Protein AF-A0A358U022-F1 (afdb_monomer)

Mean predicted aligned error: 4.21 Å

Structure (mmCIF, N/CA/C/O backbone):
data_AF-A0A358U022-F1
#
_entry.id   AF-A0A358U022-F1
#
loop_
_atom_site.group_PDB
_atom_site.id
_atom_site.type_symbol
_atom_site.label_atom_id
_atom_site.label_alt_id
_atom_site.label_comp_id
_atom_site.label_asym_id
_atom_site.label_entity_id
_atom_site.label_seq_id
_atom_site.pdbx_PDB_ins_code
_atom_site.Cartn_x
_atom_site.Cartn_y
_atom_site.Cartn_z
_atom_site.occupancy
_atom_site.B_iso_or_equiv
_atom_site.auth_seq_id
_atom_site.auth_comp_id
_atom_site.auth_asym_id
_atom_site.auth_atom_id
_atom_site.pdbx_PDB_model_num
ATOM 1 N N . MET A 1 1 ? -2.064 18.134 16.493 1.00 63.72 1 MET A N 1
ATOM 2 C CA . MET A 1 1 ? -1.968 16.847 15.792 1.00 63.72 1 MET A CA 1
ATOM 3 C C . MET A 1 1 ? -1.670 15.778 16.824 1.00 63.72 1 MET A C 1
ATOM 5 O O . MET A 1 1 ? -1.064 16.117 17.836 1.00 63.72 1 MET A O 1
ATOM 9 N N . SER A 1 2 ? -2.152 14.554 16.633 1.00 87.00 2 SER A N 1
ATOM 10 C CA . SER A 1 2 ? -1.700 13.405 17.424 1.00 87.00 2 SER A CA 1
ATOM 11 C C . SER A 1 2 ? -0.254 13.046 17.056 1.00 87.00 2 SER A C 1
ATOM 13 O O . SER A 1 2 ? 0.250 13.448 16.006 1.00 87.00 2 SER A O 1
ATOM 15 N N . GLU A 1 3 ? 0.417 12.267 17.907 1.00 92.25 3 GLU A N 1
ATOM 16 C CA . GLU A 1 3 ? 1.768 11.751 17.628 1.00 92.25 3 GLU A CA 1
ATOM 17 C C . GLU A 1 3 ? 1.802 10.913 16.333 1.00 92.25 3 GLU A C 1
ATOM 19 O O . GLU A 1 3 ? 2.764 10.956 15.560 1.00 92.25 3 GLU A O 1
ATOM 24 N N . VAL A 1 4 ? 0.713 10.188 16.051 1.00 93.81 4 VAL A N 1
ATOM 25 C CA . VAL A 1 4 ? 0.557 9.415 14.813 1.00 93.81 4 VAL A CA 1
ATOM 26 C C . VAL A 1 4 ? 0.449 10.333 13.599 1.00 93.81 4 VAL A C 1
ATOM 28 O O . VAL A 1 4 ? 1.136 10.095 12.612 1.00 93.81 4 VAL A O 1
ATOM 31 N N . GLU A 1 5 ? -0.340 11.406 13.662 1.00 93.12 5 GLU A N 1
ATOM 32 C CA . GLU A 1 5 ? -0.450 12.378 12.563 1.00 93.12 5 GLU A CA 1
ATOM 33 C C . GLU A 1 5 ? 0.904 13.049 12.253 1.00 93.12 5 GLU A C 1
ATOM 35 O O . GLU A 1 5 ? 1.252 13.228 11.085 1.00 93.12 5 GLU A O 1
ATOM 40 N N . GLU A 1 6 ? 1.705 13.383 13.273 1.00 95.50 6 GLU A N 1
ATOM 41 C CA . GLU A 1 6 ? 3.068 13.907 13.078 1.00 95.50 6 GLU A CA 1
ATOM 42 C C . GLU A 1 6 ? 3.997 12.874 12.427 1.00 95.50 6 GLU A C 1
ATOM 44 O O . GLU A 1 6 ? 4.775 13.207 11.525 1.00 95.50 6 GLU A O 1
ATOM 49 N N . THR A 1 7 ? 3.878 11.609 12.837 1.00 95.50 7 THR A N 1
ATOM 50 C CA . THR A 1 7 ? 4.622 10.498 12.235 1.00 95.50 7 THR A CA 1
ATOM 51 C C . THR A 1 7 ? 4.249 10.329 10.764 1.00 95.50 7 THR A C 1
ATOM 53 O O . THR A 1 7 ? 5.136 10.329 9.912 1.00 95.50 7 THR A O 1
ATOM 56 N N . LEU A 1 8 ? 2.952 10.266 10.449 1.00 95.56 8 LEU A N 1
ATOM 57 C CA . LEU A 1 8 ? 2.449 10.138 9.081 1.00 95.56 8 LEU A CA 1
ATOM 58 C C . LEU A 1 8 ? 2.912 11.302 8.202 1.00 95.56 8 LEU A C 1
ATOM 60 O O . LEU A 1 8 ? 3.332 11.080 7.070 1.00 95.56 8 LEU A O 1
ATOM 64 N N . LEU A 1 9 ? 2.909 12.534 8.720 1.00 95.75 9 LEU A N 1
ATOM 65 C CA . LEU A 1 9 ? 3.415 13.695 7.986 1.00 95.75 9 LEU A CA 1
ATOM 66 C C . LEU A 1 9 ? 4.905 13.546 7.638 1.00 95.75 9 LEU A C 1
ATOM 68 O O . LEU A 1 9 ? 5.311 13.800 6.501 1.00 95.75 9 LEU A O 1
ATOM 72 N N . SER A 1 10 ? 5.723 13.129 8.605 1.00 96.50 10 SER A N 1
ATOM 73 C CA . SER A 1 10 ? 7.155 12.896 8.391 1.00 96.50 10 SER A CA 1
ATOM 74 C C . SER A 1 10 ? 7.401 11.784 7.365 1.00 96.50 10 SER A C 1
ATOM 76 O O . SER A 1 10 ? 8.203 11.954 6.440 1.00 96.50 10 SER A O 1
ATOM 78 N N . GLU A 1 11 ? 6.658 10.681 7.484 1.00 94.81 11 GLU A N 1
ATOM 79 C CA . GLU A 1 11 ? 6.699 9.553 6.555 1.00 94.81 11 GLU A CA 1
ATOM 80 C C . GLU A 1 11 ? 6.301 9.984 5.142 1.00 94.81 11 GLU A C 1
ATOM 82 O O . GLU A 1 11 ? 7.047 9.732 4.202 1.00 94.81 11 GLU A O 1
ATOM 87 N N . MET A 1 12 ? 5.207 10.730 4.975 1.00 94.75 12 MET A N 1
ATOM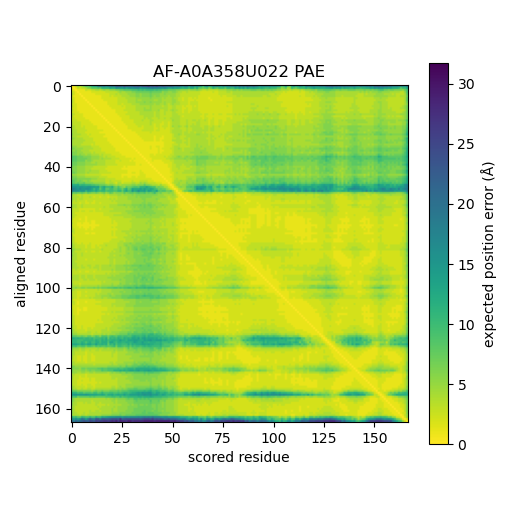 88 C CA . MET A 1 12 ? 4.782 11.248 3.669 1.00 94.75 12 MET A CA 1
ATOM 89 C C . MET A 1 12 ? 5.851 12.127 3.013 1.00 94.75 12 MET A C 1
ATOM 91 O O . MET A 1 12 ? 6.121 11.992 1.819 1.00 94.75 12 MET A O 1
ATOM 95 N N . LEU A 1 13 ? 6.530 12.989 3.777 1.00 96.12 13 LEU A N 1
ATOM 96 C CA . LEU A 1 13 ? 7.649 13.780 3.253 1.00 96.12 13 LEU A CA 1
ATOM 97 C C . LEU A 1 13 ? 8.852 12.910 2.866 1.00 96.12 13 LEU A C 1
ATOM 99 O O . LEU A 1 13 ? 9.588 13.240 1.930 1.00 96.12 13 LEU A O 1
ATOM 103 N N . GLN A 1 14 ? 9.101 11.820 3.590 1.00 95.38 14 GLN A N 1
ATOM 104 C CA . GLN A 1 14 ? 10.124 10.842 3.229 1.00 95.38 14 GLN A CA 1
ATOM 105 C C . GLN A 1 14 ? 9.753 10.095 1.942 1.00 95.38 14 GLN A C 1
ATOM 107 O O . GLN A 1 14 ? 10.585 10.026 1.036 1.00 95.38 14 GLN A O 1
ATOM 112 N N . TRP A 1 15 ? 8.517 9.612 1.823 1.00 91.00 15 TRP A N 1
ATOM 113 C CA . TRP A 1 15 ? 8.020 8.917 0.636 1.00 91.00 15 TRP A CA 1
ATOM 114 C C . TRP A 1 15 ? 8.032 9.808 -0.593 1.00 91.00 15 TRP A C 1
ATOM 116 O O . TRP A 1 15 ? 8.548 9.403 -1.628 1.00 91.00 15 TRP A O 1
ATOM 126 N N . TYR A 1 16 ? 7.610 11.063 -0.457 1.00 92.69 16 TYR A N 1
ATOM 127 C CA . TYR A 1 16 ? 7.699 12.037 -1.539 1.00 92.69 16 TYR A CA 1
ATOM 128 C C . TYR A 1 16 ? 9.140 12.230 -2.038 1.00 92.69 16 TYR A C 1
ATOM 130 O O . TYR A 1 16 ? 9.390 12.298 -3.243 1.00 92.69 16 TYR A O 1
ATOM 138 N N . ARG A 1 17 ? 10.123 12.299 -1.128 1.00 94.62 17 ARG A N 1
ATOM 139 C CA . ARG A 1 17 ? 11.542 12.405 -1.507 1.00 94.62 17 ARG A CA 1
ATOM 140 C C . ARG A 1 17 ? 12.035 11.163 -2.245 1.00 94.62 17 ARG A C 1
ATOM 142 O O . ARG A 1 17 ? 12.756 11.317 -3.229 1.00 94.62 17 ARG A O 1
ATOM 149 N N . LEU A 1 18 ? 11.644 9.976 -1.785 1.00 90.31 18 LEU A N 1
ATOM 150 C CA . LEU A 1 18 ? 11.993 8.708 -2.424 1.00 90.31 18 LEU A CA 1
ATOM 151 C C . LEU A 1 18 ? 11.383 8.615 -3.828 1.00 90.31 18 LEU A C 1
ATOM 153 O O . LEU A 1 18 ? 12.113 8.457 -4.800 1.00 90.31 18 LEU A O 1
ATOM 157 N N . GLN A 1 19 ? 10.076 8.846 -3.948 1.00 88.56 19 GLN A N 1
ATOM 158 C CA . GLN A 1 19 ? 9.368 8.824 -5.225 1.00 88.56 19 GLN A CA 1
ATOM 159 C C . GLN A 1 19 ? 9.957 9.838 -6.212 1.00 88.56 19 GLN A C 1
ATOM 161 O O . GLN A 1 19 ? 10.143 9.535 -7.387 1.00 88.56 19 GLN A O 1
ATOM 166 N N . ARG A 1 20 ? 10.316 11.041 -5.745 1.00 92.69 20 ARG A N 1
ATOM 167 C CA . ARG A 1 20 ? 10.971 12.050 -6.587 1.00 92.69 20 ARG A CA 1
ATOM 168 C C . ARG A 1 20 ? 12.342 11.591 -7.082 1.00 92.69 20 ARG A C 1
ATOM 170 O O . ARG A 1 20 ? 12.688 11.871 -8.228 1.00 92.69 20 ARG A O 1
ATOM 177 N N . HIS A 1 21 ? 13.127 10.942 -6.227 1.00 92.56 21 HIS A N 1
ATOM 178 C CA . HIS A 1 21 ? 14.412 10.370 -6.617 1.00 92.56 21 HIS A CA 1
ATOM 179 C C . HIS A 1 21 ? 14.226 9.280 -7.680 1.00 92.56 21 HIS A C 1
ATOM 181 O O . HIS A 1 21 ? 14.858 9.344 -8.733 1.00 92.56 21 HIS A O 1
ATOM 187 N N . ASP A 1 22 ? 13.306 8.346 -7.450 1.00 89.81 22 ASP A N 1
ATOM 188 C CA . ASP A 1 22 ? 13.064 7.224 -8.357 1.00 89.81 22 ASP A CA 1
ATOM 189 C C . ASP A 1 22 ? 12.499 7.703 -9.699 1.00 89.81 22 ASP A C 1
ATOM 191 O O . ASP A 1 22 ? 12.988 7.307 -10.756 1.00 89.81 22 ASP A O 1
ATOM 195 N N . TYR A 1 23 ? 11.581 8.672 -9.680 1.00 90.56 23 TYR A N 1
ATOM 196 C CA . TYR A 1 23 ? 11.076 9.337 -10.881 1.00 90.56 23 TYR A CA 1
ATOM 197 C C . TYR A 1 23 ? 12.202 9.949 -11.724 1.00 90.56 23 TYR A C 1
ATOM 199 O O . TYR A 1 23 ? 12.252 9.752 -12.939 1.00 90.56 23 TYR A O 1
ATOM 207 N N . LEU A 1 24 ? 13.139 10.669 -11.098 1.00 94.19 24 LEU A N 1
ATOM 208 C CA . LEU A 1 24 ? 14.289 11.236 -11.809 1.00 94.19 24 LEU A CA 1
ATOM 209 C C . LEU A 1 24 ? 15.211 10.146 -12.374 1.00 94.19 24 LEU A C 1
ATOM 211 O O . LEU A 1 24 ? 15.718 10.309 -13.484 1.00 94.19 24 LEU A O 1
ATOM 215 N N . ASN A 1 25 ? 15.391 9.033 -11.662 1.00 94.19 25 ASN A N 1
ATOM 216 C CA . ASN A 1 25 ? 16.177 7.901 -12.150 1.00 94.19 25 ASN A CA 1
ATOM 217 C C . ASN A 1 25 ? 15.526 7.236 -13.368 1.00 94.19 25 ASN A C 1
ATOM 219 O O . ASN A 1 25 ? 16.219 6.963 -14.348 1.00 94.19 25 ASN A O 1
ATOM 223 N N . HIS A 1 26 ? 14.204 7.044 -13.362 1.00 94.19 26 HIS A N 1
ATOM 224 C CA . HIS A 1 26 ? 13.482 6.530 -14.527 1.00 94.19 26 HIS A CA 1
ATOM 225 C C . HIS A 1 26 ? 13.701 7.424 -15.755 1.00 94.19 26 HIS A C 1
ATOM 227 O O . HIS A 1 26 ? 14.022 6.924 -16.834 1.00 94.19 26 HIS A O 1
ATOM 233 N N . TRP A 1 27 ? 13.635 8.751 -15.586 1.00 95.94 27 TRP A N 1
ATOM 234 C CA . TRP A 1 27 ? 13.953 9.692 -16.665 1.00 95.94 27 TRP A CA 1
ATOM 235 C C . TRP A 1 27 ? 15.385 9.559 -17.168 1.00 95.94 27 TRP A C 1
ATOM 237 O O . TRP A 1 27 ? 15.605 9.583 -18.377 1.00 95.94 27 TRP A O 1
ATOM 247 N N . GLN A 1 28 ? 16.360 9.395 -16.276 1.00 97.25 28 GLN A N 1
ATOM 248 C CA . GLN A 1 28 ? 17.754 9.198 -16.674 1.00 97.25 28 GLN A CA 1
ATOM 249 C C . GLN A 1 28 ? 17.939 7.929 -17.511 1.00 97.25 28 GLN A C 1
ATOM 251 O O . GLN A 1 28 ? 18.618 7.984 -18.536 1.00 97.25 28 GLN A O 1
ATOM 256 N N . VAL A 1 29 ? 17.305 6.816 -17.133 1.00 97.19 29 VAL A N 1
ATOM 257 C CA . VAL A 1 29 ? 17.367 5.556 -17.894 1.00 97.19 29 VAL A CA 1
ATOM 258 C C . VAL A 1 29 ? 16.725 5.707 -19.273 1.00 97.19 29 VAL A C 1
ATOM 260 O O . VAL A 1 29 ? 17.306 5.287 -20.276 1.00 97.19 29 VAL A O 1
ATOM 263 N N . ILE A 1 30 ? 15.556 6.348 -19.348 1.00 97.50 30 ILE A N 1
ATOM 264 C CA . ILE A 1 30 ? 14.865 6.611 -20.618 1.00 97.50 30 ILE A CA 1
ATOM 265 C C . ILE A 1 30 ? 15.740 7.486 -21.521 1.00 97.50 30 ILE A C 1
ATOM 267 O O . ILE A 1 30 ? 15.999 7.127 -22.668 1.00 97.50 30 ILE A O 1
ATOM 271 N N . MET A 1 31 ? 16.251 8.607 -21.001 1.00 97.56 31 MET A N 1
ATOM 272 C CA . MET A 1 31 ? 17.131 9.499 -21.760 1.00 97.56 31 MET A CA 1
ATOM 273 C C . MET A 1 31 ? 18.407 8.792 -22.223 1.00 97.56 31 MET A C 1
ATOM 275 O O . MET A 1 31 ? 18.823 8.997 -23.359 1.00 97.56 31 MET A O 1
ATOM 279 N N . GLY A 1 32 ? 19.013 7.956 -21.375 1.00 98.19 32 GLY A N 1
ATOM 280 C CA . GLY A 1 32 ? 20.216 7.198 -21.713 1.00 98.19 32 GLY A CA 1
ATOM 281 C C . GLY A 1 32 ? 19.993 6.251 -22.892 1.00 98.19 32 GLY A C 1
ATOM 282 O O . GLY A 1 32 ? 20.771 6.270 -23.843 1.00 98.19 32 GLY A O 1
ATOM 283 N N . ASN A 1 33 ? 18.897 5.487 -22.886 1.00 98.25 33 ASN A N 1
ATOM 284 C CA . ASN A 1 33 ? 18.541 4.617 -24.013 1.00 98.25 33 ASN A CA 1
ATOM 285 C C . ASN A 1 33 ? 18.297 5.418 -25.300 1.00 98.25 33 ASN A C 1
ATOM 287 O O . ASN A 1 33 ? 18.826 5.075 -26.356 1.00 98.25 33 ASN A O 1
ATOM 291 N N . LEU A 1 34 ? 17.580 6.542 -25.217 1.00 98.00 34 LEU A N 1
ATOM 292 C CA . LEU A 1 34 ? 17.350 7.402 -26.382 1.00 98.00 34 LEU A CA 1
ATOM 293 C C . LEU A 1 34 ? 18.657 7.985 -26.949 1.00 98.00 34 LEU A C 1
ATOM 295 O O . LEU A 1 34 ? 18.836 8.010 -28.164 1.00 98.00 34 LEU A O 1
ATOM 299 N N . GLN A 1 35 ? 19.593 8.411 -26.095 1.00 98.25 35 GLN A N 1
ATOM 300 C CA . GLN A 1 35 ? 20.907 8.922 -26.516 1.00 98.25 35 GLN A CA 1
ATOM 301 C C . GLN A 1 35 ? 21.778 7.859 -27.198 1.00 98.25 35 GLN A C 1
ATOM 303 O O . GLN A 1 35 ? 22.611 8.198 -28.038 1.00 98.25 35 GLN A O 1
ATOM 308 N N . LEU A 1 36 ? 21.581 6.586 -26.853 1.00 98.06 36 LEU A N 1
ATOM 309 C CA . LEU A 1 36 ? 22.276 5.443 -27.444 1.00 98.06 36 LEU A CA 1
ATOM 310 C C . LEU A 1 36 ? 21.582 4.894 -28.706 1.00 98.06 36 LEU A C 1
ATOM 312 O O . LEU A 1 36 ? 22.043 3.893 -29.242 1.00 98.06 36 LEU A O 1
ATOM 316 N N . ASN A 1 37 ? 20.524 5.549 -29.212 1.00 97.44 37 ASN A N 1
ATOM 317 C CA . ASN A 1 37 ? 19.677 5.053 -30.309 1.00 97.44 37 ASN A CA 1
ATOM 318 C C . ASN A 1 37 ? 19.013 3.692 -30.004 1.00 97.44 37 ASN A C 1
ATOM 320 O O . ASN A 1 37 ? 18.879 2.854 -30.892 1.00 97.44 37 ASN A O 1
ATOM 324 N N . HIS A 1 38 ? 18.554 3.502 -28.764 1.00 98.19 38 HIS A N 1
ATOM 325 C CA . HIS A 1 38 ? 17.813 2.323 -28.288 1.00 98.19 38 HIS A CA 1
ATOM 326 C C . HIS A 1 38 ? 16.347 2.679 -27.930 1.00 98.19 38 HIS A C 1
ATOM 328 O O . HIS A 1 38 ? 15.961 2.680 -26.753 1.00 98.19 38 HIS A O 1
ATOM 334 N N . PRO A 1 39 ? 15.515 3.117 -28.896 1.00 97.25 39 PRO A N 1
ATOM 335 C CA . PRO A 1 39 ? 14.159 3.581 -28.605 1.00 97.25 39 PRO A CA 1
ATOM 336 C C . PRO A 1 39 ? 13.208 2.452 -28.186 1.00 97.25 39 PRO A C 1
ATOM 338 O O . PRO A 1 39 ? 12.279 2.704 -27.416 1.00 97.25 39 PRO A O 1
ATOM 341 N N . GLU 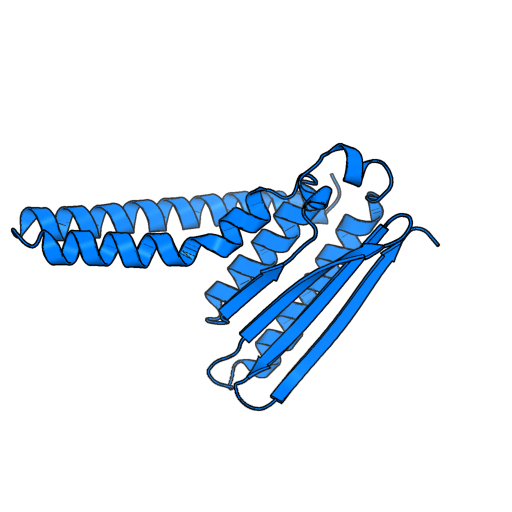A 1 40 ? 13.425 1.220 -28.645 1.00 97.88 40 GLU A N 1
ATOM 342 C CA . GLU A 1 40 ? 12.631 0.056 -28.255 1.00 97.88 40 GLU A CA 1
ATOM 343 C C . GLU A 1 40 ? 12.817 -0.274 -26.769 1.00 97.88 40 GLU A C 1
ATOM 345 O O . GLU A 1 40 ? 11.834 -0.483 -26.056 1.00 97.88 40 GLU A O 1
ATOM 350 N N . GLU A 1 41 ? 14.055 -0.243 -26.274 1.00 97.25 41 GLU A N 1
ATOM 351 C CA . GLU A 1 41 ? 14.391 -0.451 -24.866 1.00 97.25 41 GLU A CA 1
ATOM 352 C C . GLU A 1 41 ? 13.825 0.666 -23.985 1.00 97.25 41 GLU A C 1
ATOM 354 O O . GLU A 1 41 ? 13.282 0.393 -22.912 1.00 97.25 41 GLU A O 1
ATOM 359 N N . ALA A 1 42 ? 13.887 1.921 -24.447 1.00 97.25 42 ALA A N 1
ATOM 360 C CA . ALA A 1 42 ? 13.268 3.047 -23.750 1.00 97.25 42 ALA A CA 1
ATOM 361 C C . ALA A 1 42 ? 11.746 2.860 -23.619 1.00 97.25 42 ALA A C 1
ATOM 363 O O . ALA A 1 42 ? 11.190 3.025 -22.531 1.00 97.25 42 ALA A O 1
ATOM 364 N N . LEU A 1 43 ? 11.072 2.476 -24.709 1.00 96.19 43 LEU A N 1
ATOM 365 C CA . LEU A 1 43 ? 9.631 2.216 -24.715 1.00 96.19 43 LEU A CA 1
ATOM 366 C C . LEU A 1 43 ? 9.251 1.035 -23.821 1.00 96.19 43 LEU A C 1
ATOM 368 O O . LEU A 1 43 ? 8.246 1.115 -23.114 1.00 96.19 43 LEU A O 1
ATOM 372 N N . GLN A 1 44 ? 10.034 -0.045 -23.843 1.00 95.31 44 GLN A N 1
ATOM 373 C CA . GLN A 1 44 ? 9.794 -1.200 -22.984 1.00 95.31 44 GLN A CA 1
ATOM 374 C C . GLN A 1 44 ? 9.924 -0.811 -21.508 1.00 95.31 44 GLN A C 1
ATOM 376 O O . GLN A 1 44 ? 8.996 -1.034 -20.734 1.00 95.31 44 GLN A O 1
ATOM 381 N N . TYR A 1 45 ? 11.004 -0.114 -21.146 1.00 94.44 45 TYR A N 1
ATOM 382 C CA . TYR A 1 45 ? 11.227 0.364 -19.783 1.00 94.44 45 TYR A CA 1
ATOM 383 C C . TYR A 1 45 ? 10.093 1.271 -19.276 1.00 94.44 45 TYR A C 1
ATOM 385 O O . TYR A 1 45 ? 9.654 1.153 -18.130 1.00 94.44 45 TYR A O 1
ATOM 393 N N . MET A 1 46 ? 9.576 2.164 -20.131 1.00 91.69 46 MET A N 1
ATOM 394 C CA . MET A 1 46 ? 8.424 3.009 -19.796 1.00 91.69 46 MET A CA 1
ATOM 395 C C . MET A 1 46 ? 7.171 2.184 -19.480 1.00 91.69 46 MET A C 1
ATOM 397 O O . MET A 1 46 ? 6.487 2.477 -18.501 1.00 91.69 46 MET A O 1
ATOM 401 N N . ARG A 1 47 ? 6.866 1.156 -20.284 1.00 90.06 47 ARG A N 1
ATOM 402 C CA . ARG A 1 47 ? 5.700 0.283 -20.054 1.00 90.06 47 ARG A CA 1
ATOM 403 C C . ARG A 1 47 ? 5.821 -0.476 -18.735 1.00 90.06 47 ARG A C 1
ATOM 405 O O . ARG A 1 47 ? 4.861 -0.515 -17.967 1.00 90.06 47 ARG A O 1
ATOM 412 N N . ASP A 1 48 ? 7.006 -1.007 -18.454 1.00 87.25 48 ASP A N 1
ATOM 413 C CA . ASP A 1 48 ? 7.265 -1.755 -17.222 1.00 87.25 48 ASP A CA 1
ATOM 414 C C . ASP A 1 48 ? 7.102 -0.852 -15.987 1.00 87.25 48 ASP A C 1
ATOM 416 O O . ASP A 1 48 ? 6.458 -1.235 -15.012 1.00 87.25 48 ASP A O 1
ATOM 420 N N . THR A 1 49 ? 7.583 0.395 -16.065 1.00 83.31 49 THR A N 1
ATOM 421 C CA . THR A 1 49 ? 7.498 1.369 -14.962 1.00 83.31 49 THR A CA 1
ATOM 422 C C . THR A 1 49 ? 6.056 1.801 -14.660 1.00 83.31 49 THR A C 1
ATOM 424 O O . THR A 1 49 ? 5.693 1.957 -13.498 1.00 83.31 49 THR A O 1
ATOM 427 N N . VAL A 1 50 ? 5.204 1.967 -15.680 1.00 76.75 50 VAL A N 1
ATOM 428 C CA . VAL A 1 50 ? 3.791 2.365 -15.489 1.00 76.75 50 VAL A CA 1
ATOM 429 C C . VAL A 1 50 ? 2.986 1.287 -14.756 1.00 76.75 50 VAL A C 1
ATOM 431 O O . VAL A 1 50 ? 2.100 1.606 -13.964 1.00 76.75 50 VAL A O 1
ATOM 434 N N . THR A 1 51 ? 3.298 0.012 -14.988 1.00 66.50 51 THR A N 1
ATOM 435 C CA . THR A 1 51 ? 2.522 -1.111 -14.438 1.00 66.50 51 THR A CA 1
ATOM 436 C C . THR A 1 51 ? 2.679 -1.234 -12.915 1.00 66.50 51 THR A C 1
ATOM 438 O O . THR A 1 51 ? 1.745 -1.647 -12.236 1.00 66.50 51 THR A O 1
ATOM 441 N N . GLY A 1 52 ? 3.814 -0.799 -12.355 1.00 66.00 52 GLY A N 1
ATOM 442 C CA . GLY A 1 52 ? 4.102 -0.887 -10.918 1.00 66.00 52 GLY A CA 1
ATOM 443 C C . GLY A 1 52 ? 3.345 0.098 -10.014 1.00 66.00 52 GLY A C 1
ATOM 444 O O . GLY A 1 52 ? 3.414 -0.043 -8.800 1.00 66.00 52 GLY A O 1
ATOM 445 N N . SER A 1 53 ? 2.623 1.082 -10.568 1.00 72.75 53 SER A N 1
ATOM 446 C CA . SER A 1 53 ? 2.004 2.177 -9.790 1.00 72.75 53 SER A CA 1
ATOM 447 C C . SER A 1 53 ? 0.485 2.026 -9.580 1.00 72.75 53 SER A C 1
ATOM 449 O O . SER A 1 53 ? -0.154 2.898 -8.995 1.00 72.75 53 SER A O 1
ATOM 451 N N . GLN A 1 54 ? -0.127 0.926 -10.034 1.00 84.56 54 GLN A N 1
ATOM 452 C CA . GLN A 1 54 ? -1.592 0.783 -10.031 1.00 84.56 54 GLN A CA 1
ATOM 453 C C . GLN A 1 54 ? -2.206 0.797 -8.624 1.00 84.56 54 GLN A C 1
ATOM 455 O O . GLN A 1 54 ? -3.201 1.481 -8.396 1.00 84.56 54 GLN A O 1
ATOM 460 N N . GLU A 1 55 ? -1.604 0.097 -7.664 1.00 91.56 55 GL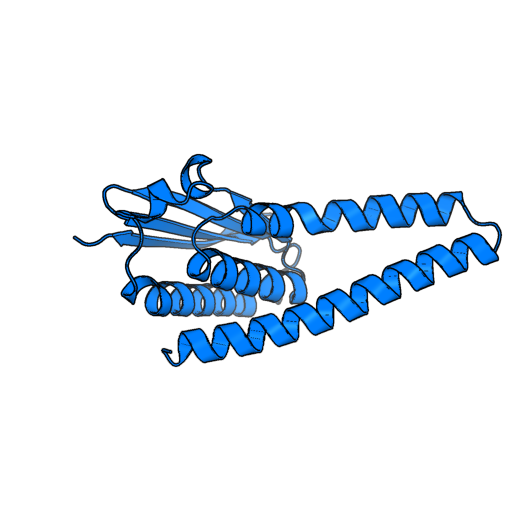U A N 1
ATOM 461 C CA . GLU A 1 55 ? -2.138 0.018 -6.298 1.00 91.56 55 GLU A CA 1
ATOM 462 C C . GLU A 1 55 ? -1.942 1.334 -5.526 1.00 91.56 55 GLU A C 1
ATOM 464 O O . GLU A 1 55 ? -2.843 1.780 -4.816 1.00 91.56 55 GLU A O 1
ATOM 469 N N . GLU A 1 56 ? -0.817 2.027 -5.738 1.00 90.62 56 GLU A N 1
ATOM 470 C CA . GLU A 1 56 ? -0.609 3.389 -5.222 1.00 90.62 56 GLU A CA 1
ATOM 471 C C . GLU A 1 56 ? -1.664 4.354 -5.778 1.00 90.62 56 GLU A C 1
ATOM 473 O O . GLU A 1 56 ? -2.229 5.167 -5.042 1.00 90.62 56 GLU A O 1
ATOM 478 N N . GLN A 1 57 ? -1.978 4.233 -7.073 1.00 90.62 57 GLN A N 1
ATOM 479 C CA . GLN A 1 57 ? -3.017 5.028 -7.714 1.00 90.62 57 GLN A CA 1
ATOM 480 C C . GLN A 1 57 ? -4.407 4.715 -7.146 1.00 90.62 57 GLN A C 1
ATOM 482 O O . GLN A 1 57 ? -5.185 5.643 -6.929 1.00 90.62 57 GLN A O 1
ATOM 487 N N . LYS A 1 58 ? -4.739 3.442 -6.885 1.00 93.81 58 LYS A N 1
ATOM 488 C CA . LYS A 1 58 ? -5.997 3.070 -6.216 1.00 93.81 58 LYS A CA 1
ATOM 489 C C . LYS A 1 58 ? -6.108 3.761 -4.860 1.00 93.81 58 LYS A C 1
ATOM 491 O O . LYS A 1 58 ? -7.086 4.468 -4.645 1.00 93.81 58 LYS A O 1
ATOM 496 N N . ILE A 1 59 ? -5.091 3.645 -4.003 1.00 95.19 59 ILE A N 1
ATOM 497 C CA . ILE A 1 59 ? -5.071 4.288 -2.675 1.00 95.19 59 ILE A CA 1
ATOM 498 C C . ILE A 1 59 ? -5.251 5.805 -2.785 1.00 95.19 59 ILE A C 1
ATOM 500 O O . ILE A 1 59 ? -5.976 6.391 -1.987 1.00 95.19 59 ILE A O 1
ATOM 504 N N . GLY A 1 60 ? -4.659 6.440 -3.800 1.00 93.06 60 GLY A N 1
ATOM 505 C CA . GLY A 1 60 ? -4.821 7.873 -4.057 1.00 93.06 60 GLY A CA 1
ATOM 506 C C . GLY A 1 60 ? -6.258 8.328 -4.354 1.00 93.06 60 GLY A C 1
ATOM 507 O O . GLY A 1 60 ? -6.519 9.528 -4.312 1.00 93.06 60 GLY A O 1
ATOM 508 N N . HIS A 1 61 ? -7.185 7.407 -4.642 1.00 95.62 61 HIS A N 1
ATOM 509 C CA . HIS A 1 61 ? -8.607 7.712 -4.818 1.00 95.62 61 HIS A CA 1
ATOM 510 C C . HIS A 1 61 ? -9.435 7.591 -3.532 1.00 95.62 61 HIS A C 1
ATOM 512 O O . HIS A 1 61 ? -10.605 7.965 -3.558 1.00 95.62 61 HIS A O 1
ATOM 518 N N . LEU A 1 62 ? -8.880 7.074 -2.431 1.00 97.19 62 LEU A N 1
ATOM 519 C CA . LEU A 1 62 ? -9.577 7.067 -1.144 1.00 97.19 62 LEU A CA 1
ATOM 520 C C . LEU A 1 62 ? -9.814 8.510 -0.690 1.00 97.19 62 LEU A C 1
ATOM 522 O O . LEU A 1 62 ? -8.880 9.310 -0.627 1.00 97.19 62 LEU A O 1
ATOM 526 N N . ALA A 1 63 ? -11.067 8.837 -0.377 1.00 97.25 63 ALA A N 1
ATOM 527 C CA . ALA A 1 63 ? -11.433 10.201 -0.010 1.00 97.25 63 ALA A CA 1
ATOM 528 C C . ALA A 1 63 ? -10.961 10.585 1.400 1.00 97.25 63 ALA A C 1
ATOM 530 O O . ALA A 1 63 ? -10.644 11.752 1.622 1.00 97.25 63 ALA A O 1
ATOM 531 N N . GLU A 1 64 ? -10.867 9.628 2.332 1.00 97.31 64 GLU A N 1
ATOM 532 C CA . GLU A 1 64 ? -10.394 9.917 3.686 1.00 97.31 64 GLU A CA 1
ATOM 533 C C . GLU A 1 64 ? -8.854 9.960 3.761 1.00 97.31 64 GLU A C 1
ATOM 535 O O . GLU A 1 64 ? -8.195 8.914 3.663 1.00 97.31 64 GLU A O 1
ATOM 540 N N . PRO A 1 65 ? -8.237 11.144 3.963 1.00 95.94 65 PRO A N 1
ATOM 541 C CA . PRO A 1 65 ? -6.789 11.312 3.889 1.00 95.94 65 PRO A CA 1
ATOM 542 C C . PRO A 1 65 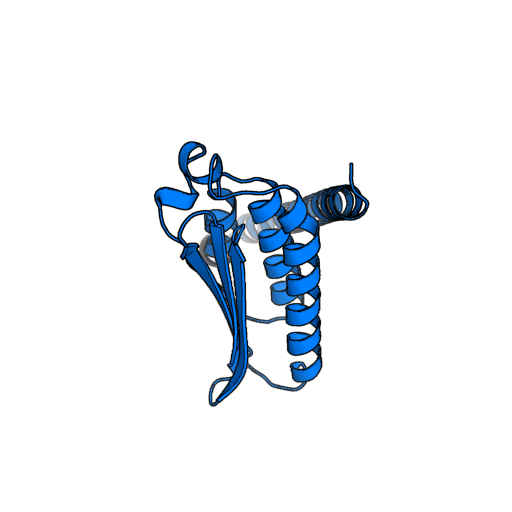? -6.000 10.504 4.918 1.00 95.94 65 PRO A C 1
ATOM 544 O O . PRO A 1 65 ? -4.892 10.066 4.600 1.00 95.94 65 PRO A O 1
ATOM 547 N N . HIS A 1 66 ? -6.512 10.295 6.137 1.00 96.50 66 HIS A N 1
ATOM 548 C CA . HIS A 1 66 ? -5.768 9.522 7.137 1.00 96.50 66 HIS A CA 1
ATOM 549 C C . HIS A 1 66 ? -5.680 8.051 6.740 1.00 96.50 66 HIS A C 1
ATOM 551 O O . HIS A 1 66 ? -4.598 7.465 6.796 1.00 96.50 66 HIS A O 1
ATOM 557 N N . LEU A 1 67 ? -6.793 7.474 6.281 1.00 97.38 67 LEU A N 1
ATOM 558 C CA . LEU A 1 67 ? -6.831 6.118 5.749 1.00 97.38 67 LEU A CA 1
ATOM 559 C C . LEU A 1 67 ? -5.880 5.980 4.554 1.00 97.38 67 LEU A C 1
ATOM 561 O O . LEU A 1 67 ? -5.029 5.090 4.556 1.00 97.38 67 LEU A O 1
ATOM 565 N N . ALA A 1 68 ? -5.960 6.896 3.585 1.00 97.19 68 ALA A N 1
ATOM 566 C CA . ALA A 1 68 ? -5.089 6.890 2.412 1.00 97.19 68 ALA A CA 1
ATOM 567 C C . ALA A 1 68 ? -3.600 6.956 2.798 1.00 97.19 68 ALA A C 1
ATOM 569 O O . ALA A 1 68 ? -2.797 6.160 2.313 1.00 97.19 68 ALA A O 1
ATOM 570 N N . ALA A 1 69 ? -3.224 7.853 3.716 1.00 97.25 69 ALA A N 1
ATOM 571 C CA . ALA A 1 69 ? -1.844 7.991 4.179 1.00 97.25 69 ALA A CA 1
ATOM 572 C C . ALA A 1 69 ? -1.339 6.729 4.898 1.00 97.25 69 ALA A C 1
ATOM 574 O O . ALA A 1 69 ? -0.212 6.287 4.657 1.00 97.25 69 ALA A O 1
ATOM 575 N N . ILE A 1 70 ? -2.168 6.127 5.757 1.00 97.88 70 ILE A N 1
ATOM 576 C CA . ILE A 1 70 ? -1.812 4.910 6.495 1.00 97.88 70 ILE A CA 1
ATOM 577 C C . ILE A 1 70 ? -1.652 3.719 5.535 1.00 97.88 70 ILE A C 1
ATOM 579 O O . ILE A 1 70 ? -0.643 3.010 5.613 1.00 97.88 70 ILE A O 1
ATOM 583 N N . MET A 1 71 ? -2.590 3.528 4.601 1.00 97.75 71 MET A N 1
ATOM 584 C CA . MET A 1 71 ? -2.531 2.456 3.597 1.00 97.75 71 MET A CA 1
ATOM 585 C C . MET A 1 71 ? -1.347 2.629 2.647 1.00 97.75 71 MET A C 1
ATOM 587 O O . MET A 1 71 ? -0.610 1.672 2.411 1.00 97.75 71 MET A O 1
ATOM 591 N N . LEU A 1 72 ? -1.096 3.851 2.165 1.00 95.94 72 LEU A N 1
ATOM 592 C CA . LEU A 1 72 ? 0.049 4.140 1.302 1.00 95.94 72 LEU A CA 1
ATOM 593 C C . LEU A 1 72 ? 1.371 3.836 2.017 1.00 95.94 72 LEU A C 1
ATOM 595 O O . LEU A 1 72 ? 2.260 3.204 1.450 1.00 95.94 72 LEU A O 1
ATOM 599 N N . GLY A 1 73 ? 1.492 4.235 3.287 1.00 95.81 73 GLY A N 1
ATOM 600 C CA . GLY A 1 73 ? 2.668 3.928 4.097 1.00 95.81 73 GLY A CA 1
ATOM 601 C C . GLY A 1 73 ? 2.874 2.424 4.294 1.00 95.81 73 GLY A C 1
ATOM 602 O O . GLY A 1 73 ? 4.007 1.944 4.218 1.00 95.81 73 GLY A O 1
ATOM 603 N N . 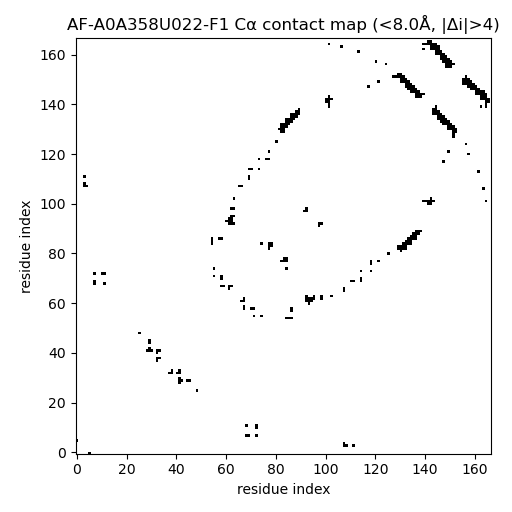LEU A 1 74 ? 1.803 1.661 4.539 1.00 97.25 74 LEU A N 1
ATOM 604 C CA . LEU A 1 74 ? 1.873 0.199 4.630 1.00 97.25 74 LEU A CA 1
ATOM 605 C C . LEU A 1 74 ? 2.332 -0.421 3.303 1.00 97.25 74 LEU A C 1
ATOM 607 O O . LEU A 1 74 ? 3.295 -1.188 3.304 1.00 97.25 74 LEU A O 1
ATOM 611 N N . LEU A 1 75 ? 1.711 -0.033 2.187 1.00 95.44 75 LEU A N 1
ATOM 612 C CA . LEU A 1 75 ? 2.054 -0.524 0.854 1.00 95.44 75 LEU A CA 1
ATOM 613 C C . LEU A 1 75 ? 3.530 -0.279 0.531 1.00 95.44 75 LEU A C 1
ATOM 615 O O . LEU A 1 75 ? 4.243 -1.218 0.189 1.00 95.44 75 LEU A O 1
ATOM 619 N N . ILE A 1 76 ? 4.024 0.950 0.713 1.00 93.19 76 ILE A N 1
ATOM 620 C CA . ILE A 1 76 ? 5.427 1.290 0.428 1.00 93.19 76 ILE A CA 1
ATOM 621 C C . ILE A 1 76 ? 6.378 0.437 1.277 1.00 93.19 76 ILE A C 1
ATOM 623 O O . ILE A 1 76 ? 7.361 -0.101 0.761 1.00 93.19 76 ILE A O 1
ATOM 627 N N . ARG A 1 77 ? 6.093 0.272 2.576 1.00 94.75 77 ARG A N 1
ATOM 628 C CA . ARG A 1 77 ? 6.931 -0.530 3.484 1.00 94.75 77 ARG A CA 1
ATOM 629 C C . ARG A 1 77 ? 6.954 -2.013 3.103 1.00 94.75 77 ARG A C 1
ATOM 631 O O . ARG A 1 77 ? 8.019 -2.633 3.180 1.00 94.75 77 ARG A O 1
ATOM 638 N N . LEU A 1 78 ? 5.825 -2.584 2.688 1.00 94.81 78 LEU A N 1
ATOM 639 C CA . LEU A 1 78 ? 5.745 -3.966 2.200 1.00 94.81 78 LEU A CA 1
ATOM 640 C C . LEU A 1 78 ? 6.512 -4.129 0.879 1.00 94.81 78 LEU A C 1
ATOM 642 O O . LEU A 1 78 ? 7.374 -5.006 0.776 1.00 94.81 78 LEU A O 1
ATOM 646 N N . SER A 1 79 ? 6.307 -3.219 -0.075 1.00 90.75 79 SER A N 1
ATOM 647 C CA . SER A 1 79 ? 6.997 -3.217 -1.370 1.00 90.75 79 SER A CA 1
ATOM 648 C C . SER A 1 79 ? 8.518 -3.091 -1.224 1.00 90.75 79 SER A C 1
ATOM 650 O O . SER A 1 79 ? 9.273 -3.815 -1.874 1.00 90.75 79 SER A O 1
ATOM 652 N N . GLN A 1 80 ? 9.009 -2.256 -0.299 1.00 90.06 80 GLN A N 1
ATOM 653 C CA . GLN A 1 80 ? 10.441 -2.168 0.032 1.00 90.06 80 GLN A CA 1
ATOM 654 C C . GLN A 1 80 ? 11.021 -3.484 0.573 1.00 90.06 80 GLN A C 1
ATOM 656 O O . GLN A 1 80 ? 12.223 -3.737 0.451 1.00 90.06 80 GLN A O 1
ATOM 661 N N . ASN A 1 81 ? 10.178 -4.343 1.149 1.00 91.75 81 ASN A N 1
ATOM 662 C CA . ASN A 1 81 ? 10.543 -5.688 1.586 1.00 91.75 81 ASN A CA 1
ATOM 663 C C . ASN A 1 81 ? 10.288 -6.761 0.514 1.00 91.75 81 ASN A C 1
ATOM 665 O O . ASN A 1 81 ? 10.415 -7.943 0.823 1.00 91.75 81 ASN A O 1
ATOM 669 N N . ARG A 1 82 ? 10.034 -6.356 -0.741 1.00 90.88 82 ARG A N 1
ATOM 670 C CA . ARG A 1 82 ? 9.783 -7.231 -1.900 1.00 90.88 82 ARG A CA 1
ATOM 671 C C . ARG A 1 82 ? 8.555 -8.127 -1.736 1.00 90.88 82 ARG A C 1
ATOM 673 O O . ARG A 1 82 ? 8.535 -9.234 -2.261 1.00 90.88 82 ARG A O 1
ATOM 680 N N . ILE A 1 83 ? 7.560 -7.649 -0.998 1.00 93.81 83 ILE A N 1
ATOM 681 C CA . ILE A 1 83 ? 6.259 -8.304 -0.881 1.00 93.81 83 ILE A CA 1
ATOM 682 C C . ILE A 1 83 ? 5.362 -7.698 -1.953 1.00 93.81 83 ILE A C 1
ATOM 684 O O . ILE A 1 83 ? 5.272 -6.473 -2.053 1.00 93.81 83 ILE A O 1
ATOM 688 N N . THR A 1 84 ? 4.729 -8.542 -2.764 1.00 92.69 84 THR A N 1
ATOM 689 C CA . THR A 1 84 ? 3.746 -8.071 -3.748 1.00 92.69 84 THR A CA 1
ATOM 690 C C . THR A 1 84 ? 2.473 -7.703 -3.004 1.00 92.69 84 THR A C 1
ATOM 692 O O . THR A 1 84 ? 1.967 -8.523 -2.248 1.00 92.69 84 THR A O 1
ATOM 695 N N . VAL A 1 85 ? 1.968 -6.485 -3.187 1.00 94.25 85 VAL A N 1
ATOM 696 C CA . VAL A 1 85 ? 0.789 -5.991 -2.465 1.00 94.25 85 VAL A CA 1
ATOM 697 C C . VAL A 1 85 ? -0.344 -5.745 -3.443 1.00 94.25 85 VAL A C 1
ATOM 699 O O . VAL A 1 85 ? -0.114 -5.171 -4.505 1.00 94.25 85 VAL A O 1
ATOM 702 N N . THR A 1 86 ? -1.558 -6.124 -3.062 1.00 95.88 86 THR A N 1
ATOM 703 C CA . THR A 1 86 ? -2.794 -5.699 -3.723 1.00 95.88 86 THR A CA 1
ATOM 704 C C . THR A 1 86 ? -3.733 -5.073 -2.704 1.00 95.88 86 THR A C 1
ATOM 706 O O . THR A 1 86 ? -3.710 -5.439 -1.527 1.00 95.88 86 THR A O 1
ATOM 709 N N . ILE A 1 87 ? -4.530 -4.104 -3.146 1.00 96.25 87 ILE A N 1
ATOM 710 C CA . ILE A 1 87 ? -5.593 -3.508 -2.348 1.00 96.25 87 ILE A CA 1
ATOM 711 C C . ILE A 1 87 ? -6.893 -3.439 -3.146 1.00 96.25 87 ILE A C 1
ATOM 713 O O . ILE A 1 87 ? -6.907 -3.078 -4.332 1.00 96.25 87 ILE A O 1
ATOM 717 N N . ASP A 1 88 ? -7.988 -3.770 -2.470 1.00 97.50 88 ASP A N 1
ATOM 718 C CA . ASP A 1 88 ? -9.339 -3.625 -2.994 1.00 97.50 88 ASP A CA 1
ATOM 719 C C . ASP A 1 88 ? -10.275 -3.004 -1.954 1.00 97.50 88 ASP A C 1
ATOM 721 O O . ASP A 1 88 ? -10.128 -3.217 -0.745 1.00 97.50 88 ASP A O 1
ATOM 725 N N . PHE A 1 89 ? -11.205 -2.180 -2.433 1.00 97.56 89 PHE A N 1
ATOM 726 C CA . PHE A 1 89 ? -12.152 -1.457 -1.593 1.00 97.56 89 PHE A CA 1
ATOM 727 C C . PHE A 1 89 ? -13.385 -0.983 -2.392 1.00 97.56 89 PHE A C 1
ATOM 729 O O . PHE A 1 89 ? -13.263 -0.698 -3.587 1.00 97.56 89 PHE A O 1
ATOM 736 N N . PRO A 1 90 ? -14.566 -0.855 -1.751 1.00 97.19 90 PRO A N 1
ATOM 737 C CA . PRO A 1 90 ? -15.794 -0.378 -2.389 1.00 97.19 90 PRO A CA 1
ATOM 738 C C . PRO A 1 90 ? -15.651 0.998 -3.057 1.00 97.19 90 PRO A C 1
ATOM 740 O O . PRO A 1 90 ? -14.983 1.893 -2.539 1.00 97.19 90 PRO A O 1
ATOM 743 N N . GLU A 1 91 ? -16.318 1.211 -4.195 1.00 96.62 91 GLU A N 1
ATOM 744 C CA . GLU A 1 91 ? -16.256 2.480 -4.945 1.00 96.62 91 GLU A CA 1
ATOM 745 C C . GLU A 1 91 ? -16.763 3.682 -4.133 1.00 96.62 91 GLU A C 1
ATOM 747 O O . GLU A 1 91 ? -16.313 4.814 -4.324 1.00 96.62 91 GLU A O 1
ATOM 752 N N . GLU A 1 92 ? -17.672 3.442 -3.194 1.00 96.56 92 GLU A N 1
ATOM 753 C CA . GLU A 1 92 ? -18.235 4.423 -2.273 1.00 96.56 92 GLU A CA 1
ATOM 754 C C . GLU A 1 92 ? -17.149 5.077 -1.404 1.00 96.56 92 GLU A C 1
ATOM 756 O O . GLU A 1 92 ? -17.216 6.279 -1.151 1.00 96.56 92 GLU A O 1
ATOM 761 N N . MET A 1 93 ? -16.080 4.346 -1.059 1.00 97.19 93 MET A N 1
ATOM 762 C CA . MET A 1 93 ? -14.938 4.851 -0.279 1.00 97.19 93 MET A CA 1
ATOM 763 C C . MET A 1 93 ? -14.134 5.952 -0.997 1.00 97.19 93 MET A C 1
ATOM 765 O O . MET A 1 93 ? -13.294 6.625 -0.387 1.00 97.19 93 MET A O 1
ATOM 769 N N . LYS A 1 94 ? -14.390 6.176 -2.291 1.00 97.31 94 LYS A N 1
ATOM 770 C CA . LYS A 1 94 ? -13.820 7.291 -3.067 1.00 97.31 94 LYS A CA 1
ATOM 771 C C . LYS A 1 94 ? -14.607 8.595 -2.915 1.00 97.31 94 LYS A C 1
ATOM 773 O O . LYS A 1 94 ? -14.185 9.628 -3.432 1.00 97.31 94 LYS A O 1
ATOM 778 N N . GLN A 1 95 ? -15.759 8.562 -2.247 1.00 97.25 95 GLN A N 1
ATOM 779 C CA . GLN A 1 95 ? -16.649 9.709 -2.065 1.00 97.25 95 GLN A CA 1
ATOM 780 C C . GLN A 1 95 ? -16.483 10.284 -0.656 1.00 97.25 95 GLN A C 1
ATOM 782 O O . GLN A 1 95 ? -16.403 9.546 0.322 1.00 97.25 95 GLN A O 1
ATOM 787 N N . ASN A 1 96 ? -16.441 11.613 -0.526 1.00 95.81 96 ASN A N 1
ATOM 788 C CA . ASN A 1 96 ? -16.292 12.255 0.787 1.00 95.81 96 ASN A CA 1
ATOM 789 C C . ASN A 1 96 ? -17.527 12.033 1.669 1.00 95.81 96 ASN A C 1
ATOM 791 O O . ASN A 1 96 ? -17.417 11.980 2.889 1.00 95.81 96 ASN A O 1
ATOM 795 N N . GLU A 1 97 ? -18.701 11.927 1.050 1.00 96.44 97 GLU A N 1
ATOM 796 C CA . GLU A 1 97 ? -19.985 11.715 1.708 1.00 96.44 97 GLU A CA 1
ATOM 797 C C . GLU A 1 97 ? -20.018 10.395 2.481 1.00 96.44 97 GLU A C 1
ATOM 799 O O . GLU A 1 97 ? -20.549 10.374 3.585 1.00 96.44 97 GLU A O 1
ATOM 804 N N . PHE A 1 98 ? -19.391 9.341 1.944 1.00 95.31 98 PHE A N 1
ATOM 805 C CA . PHE A 1 98 ? -19.288 8.030 2.591 1.00 95.31 98 PHE A CA 1
ATOM 806 C C . PHE A 1 98 ? -18.591 8.115 3.957 1.00 95.31 98 PHE A C 1
ATOM 808 O O . PHE A 1 98 ? -19.007 7.490 4.923 1.00 95.31 98 PHE A O 1
ATOM 815 N N . TRP A 1 99 ? -17.551 8.939 4.084 1.00 95.75 99 TRP A N 1
ATOM 816 C CA . TRP A 1 99 ? -16.751 8.999 5.311 1.00 95.75 99 TRP A CA 1
ATOM 817 C C . TRP A 1 99 ? -17.353 9.869 6.420 1.00 95.75 99 TRP A C 1
ATOM 819 O O . TRP A 1 99 ? -16.824 9.875 7.530 1.00 95.75 99 TRP A O 1
ATOM 829 N N . GLN A 1 100 ? -18.451 10.589 6.163 1.00 93.31 100 GLN A N 1
ATOM 830 C CA . GLN A 1 100 ? -19.057 11.489 7.156 1.00 93.31 100 GLN A CA 1
ATOM 831 C C . GLN A 1 100 ? -19.600 10.747 8.383 1.00 93.31 100 GLN A C 1
ATOM 833 O O . GLN A 1 100 ? -19.594 11.296 9.484 1.00 93.31 100 GLN A O 1
ATOM 838 N N . ASP A 1 101 ? -20.063 9.516 8.191 1.00 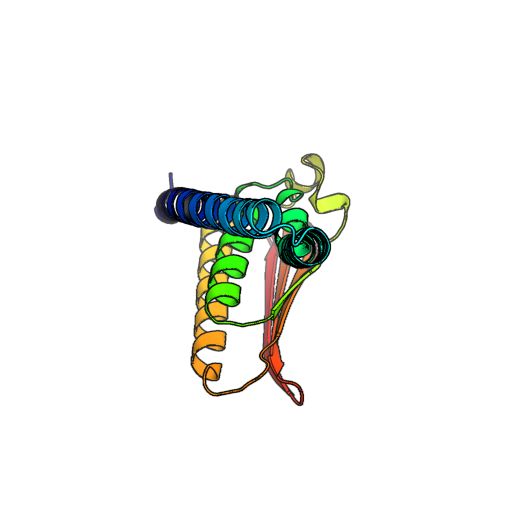91.62 101 ASP A N 1
ATOM 839 C CA . ASP A 1 101 ? -20.627 8.634 9.213 1.00 91.62 101 ASP A CA 1
ATOM 840 C C . ASP A 1 101 ? -19.843 7.321 9.395 1.00 91.62 101 ASP A C 1
ATOM 842 O O . ASP A 1 101 ? -20.088 6.614 10.371 1.00 91.62 101 ASP A O 1
ATOM 846 N N . HIS A 1 102 ? -18.868 7.028 8.523 1.00 94.69 102 HIS A N 1
ATOM 847 C CA . HIS A 1 102 ? -18.036 5.814 8.586 1.00 94.69 102 HIS A CA 1
ATOM 848 C C . HIS A 1 102 ? -16.622 6.065 9.152 1.00 94.69 102 HIS A C 1
ATOM 850 O O . HIS A 1 102 ? -15.922 5.113 9.497 1.00 94.69 102 HIS A O 1
ATOM 856 N N . TRP A 1 103 ? -16.179 7.325 9.289 1.00 95.75 103 TRP A N 1
ATOM 857 C CA . TRP A 1 103 ? -14.871 7.655 9.873 1.00 95.75 103 TRP A CA 1
ATOM 858 C C . TRP A 1 103 ? -14.971 8.286 11.265 1.00 95.75 103 TRP A C 1
ATOM 860 O O . TRP A 1 103 ? -15.728 9.230 11.495 1.00 95.75 103 TRP A O 1
ATOM 870 N N . GLN A 1 104 ? -14.124 7.821 12.186 1.00 94.06 104 GLN A N 1
ATOM 871 C CA . GLN A 1 104 ? -13.919 8.425 13.503 1.00 94.06 104 GLN A CA 1
ATOM 872 C C . GLN A 1 104 ? -12.438 8.727 13.721 1.00 94.06 104 GLN A C 1
ATOM 874 O O . GLN A 1 104 ? -11.555 7.991 13.278 1.00 94.06 104 GLN A O 1
ATOM 879 N N . LYS A 1 105 ? -12.143 9.817 14.433 1.00 90.88 105 LYS A N 1
ATOM 880 C CA . LYS A 1 105 ? -10.765 10.295 14.614 1.00 90.88 105 LYS A CA 1
ATOM 881 C C . LYS A 1 105 ? -9.898 9.287 15.375 1.00 90.88 105 LYS A C 1
ATOM 883 O O . LYS A 1 105 ? -8.701 9.171 15.126 1.00 90.88 105 LYS A O 1
ATOM 888 N N . GLU A 1 106 ? -10.508 8.542 16.284 1.00 91.62 106 GLU A N 1
ATOM 889 C CA . GLU A 1 106 ? -9.888 7.509 17.108 1.00 91.62 106 GLU A CA 1
ATOM 890 C C . GLU A 1 106 ? -9.357 6.339 16.264 1.00 91.62 106 GLU A C 1
ATOM 892 O O . GLU A 1 106 ? -8.418 5.653 16.678 1.00 91.62 106 GLU A O 1
ATOM 897 N N . TYR A 1 107 ? -9.897 6.137 15.056 1.00 95.19 107 TYR A N 1
ATOM 898 C CA . TYR A 1 107 ? -9.463 5.071 14.152 1.00 95.19 107 TYR A CA 1
ATOM 899 C C . TYR A 1 107 ? -8.050 5.296 13.619 1.00 95.19 107 TYR A C 1
ATOM 901 O O . TYR A 1 107 ? -7.380 4.323 13.291 1.00 95.19 107 TYR A O 1
ATOM 909 N N . VAL A 1 108 ? -7.548 6.537 13.599 1.00 95.62 108 VAL A N 1
ATOM 910 C CA . VAL A 1 108 ? -6.182 6.851 13.140 1.00 95.62 108 VAL A CA 1
ATOM 911 C C . VAL A 1 108 ? -5.141 6.036 13.909 1.00 95.62 108 VAL A C 1
ATOM 913 O O . VAL A 1 108 ? -4.281 5.393 13.308 1.00 95.62 108 VAL A O 1
ATOM 916 N N . GLU A 1 109 ? -5.216 6.038 15.242 1.00 95.44 109 GLU A N 1
ATOM 917 C CA . GLU A 1 109 ? -4.231 5.352 16.085 1.00 95.44 109 GLU A CA 1
ATOM 918 C C . GLU A 1 109 ? -4.387 3.833 16.014 1.00 95.44 109 GLU A C 1
ATOM 920 O O . GLU A 1 109 ? -3.392 3.112 15.913 1.00 95.44 109 GLU A O 1
ATOM 925 N N . GLN A 1 110 ? -5.632 3.353 16.011 1.00 96.06 110 GLN A N 1
ATOM 926 C CA . GLN A 1 110 ? -5.945 1.926 15.950 1.00 96.06 110 GLN A CA 1
ATOM 927 C C . GLN A 1 110 ? -5.508 1.317 14.615 1.00 96.06 110 GLN A C 1
ATOM 929 O O . GLN A 1 110 ? -4.806 0.306 14.595 1.00 96.06 110 GLN A O 1
ATOM 934 N N . LEU A 1 111 ? -5.863 1.959 13.499 1.00 97.44 111 LEU A N 1
ATOM 935 C CA . LEU A 1 111 ? -5.509 1.510 12.159 1.00 97.44 111 LEU A CA 1
ATOM 936 C C . LEU A 1 111 ? -3.997 1.564 11.958 1.00 97.44 111 LEU A C 1
ATOM 938 O O . LEU A 1 111 ? -3.404 0.602 11.473 1.00 97.44 111 LEU A O 1
ATOM 942 N N . TYR A 1 112 ? -3.344 2.647 12.386 1.00 97.50 112 TYR A N 1
ATOM 943 C CA . TYR A 1 112 ? -1.891 2.741 12.296 1.00 97.50 112 TYR A CA 1
ATOM 944 C C . TYR A 1 112 ? -1.195 1.654 13.128 1.00 97.50 112 TYR A C 1
ATOM 946 O O . TYR A 1 112 ? -0.267 1.007 12.637 1.00 97.50 112 TYR A O 1
ATOM 954 N N . GLY A 1 113 ? -1.667 1.392 14.351 1.00 97.31 113 GLY A N 1
ATOM 955 C CA . GLY A 1 113 ? -1.197 0.281 15.182 1.00 97.31 113 GLY A CA 1
ATOM 956 C C . GLY A 1 113 ? -1.358 -1.073 14.489 1.00 97.31 113 GLY A C 1
ATOM 957 O O . GLY A 1 113 ? -0.397 -1.835 14.396 1.00 97.31 113 GLY A O 1
ATOM 958 N N . TYR A 1 114 ? -2.525 -1.325 13.899 1.00 98.00 114 TYR A N 1
ATOM 959 C CA . TYR A 1 114 ? -2.786 -2.537 13.129 1.00 98.00 114 TYR A CA 1
ATOM 960 C C . TYR A 1 114 ? -1.829 -2.696 11.934 1.00 98.00 114 TYR A C 1
ATOM 962 O O . TYR A 1 114 ? -1.292 -3.784 11.721 1.00 98.00 114 TYR A O 1
ATOM 970 N N . THR A 1 115 ? -1.502 -1.620 11.206 1.00 97.62 115 THR A N 1
ATOM 971 C CA . THR A 1 115 ? -0.511 -1.713 10.115 1.00 97.62 115 THR A CA 1
ATOM 972 C C . THR A 1 115 ? 0.889 -2.089 10.605 1.00 97.62 115 THR A C 1
ATOM 974 O O . THR A 1 115 ? 1.620 -2.780 9.893 1.00 97.62 115 THR A O 1
ATOM 977 N N . LYS A 1 116 ? 1.270 -1.699 11.831 1.00 97.06 116 LYS A N 1
ATOM 978 C CA . LYS A 1 116 ? 2.536 -2.138 12.441 1.00 97.06 116 LYS A CA 1
ATOM 979 C C . LYS A 1 116 ? 2.518 -3.635 12.732 1.00 97.06 116 LYS A C 1
ATOM 981 O O . LYS A 1 116 ? 3.494 -4.310 12.420 1.00 97.06 116 LYS A O 1
ATOM 986 N N . GLU A 1 117 ? 1.410 -4.164 13.248 1.00 97.62 117 GLU A N 1
ATOM 987 C CA . GLU A 1 117 ? 1.252 -5.609 13.462 1.00 97.62 117 GLU A CA 1
ATOM 988 C C . GLU A 1 117 ? 1.363 -6.395 12.146 1.00 97.62 117 GLU A C 1
ATOM 990 O O . GLU A 1 117 ? 2.063 -7.408 12.090 1.00 97.62 117 GLU A O 1
ATOM 995 N N . CYS A 1 118 ? 0.742 -5.899 11.069 1.00 97.44 118 CYS A N 1
ATOM 996 C CA . CYS A 1 118 ? 0.835 -6.498 9.733 1.00 97.44 118 CYS A CA 1
ATOM 997 C C . CYS A 1 118 ? 2.285 -6.514 9.218 1.00 97.44 118 CYS A C 1
ATOM 999 O O . CYS A 1 118 ? 2.768 -7.528 8.700 1.00 97.44 118 CYS A O 1
ATOM 1001 N N . MET A 1 119 ? 3.020 -5.412 9.411 1.00 96.69 119 MET A N 1
ATOM 1002 C CA . MET A 1 119 ? 4.443 -5.342 9.068 1.00 96.69 119 MET A CA 1
ATOM 1003 C C . MET A 1 119 ? 5.287 -6.311 9.897 1.00 96.69 119 MET A C 1
ATOM 1005 O O . MET A 1 119 ? 6.174 -6.965 9.353 1.00 96.69 119 MET A O 1
ATOM 1009 N N . GLU A 1 120 ? 5.030 -6.440 11.197 1.00 96.25 120 GLU A N 1
ATOM 1010 C CA . GLU A 1 120 ? 5.744 -7.393 12.048 1.00 96.25 120 GLU A CA 1
ATOM 1011 C C . GLU A 1 120 ? 5.510 -8.841 11.613 1.00 96.25 120 GLU A C 1
ATOM 1013 O O . GLU A 1 120 ? 6.468 -9.616 11.543 1.00 96.25 120 GLU A O 1
ATOM 1018 N N . ALA A 1 121 ? 4.266 -9.205 11.284 1.00 94.38 121 ALA A N 1
ATOM 1019 C CA . ALA A 1 121 ? 3.938 -10.519 10.736 1.00 94.38 121 ALA A CA 1
ATOM 1020 C C . ALA A 1 121 ? 4.709 -10.781 9.432 1.00 94.38 121 ALA A C 1
ATOM 1022 O O . ALA A 1 121 ? 5.361 -11.815 9.287 1.00 94.38 121 ALA A O 1
ATOM 1023 N N . SER A 1 122 ? 4.740 -9.790 8.541 1.00 94.06 122 SER A N 1
ATOM 1024 C CA . SER A 1 122 ? 5.472 -9.849 7.271 1.00 94.06 122 SER A CA 1
ATOM 1025 C C . SER A 1 122 ? 6.980 -10.034 7.461 1.00 94.06 122 SER A C 1
ATOM 1027 O O . SER A 1 122 ? 7.616 -10.834 6.775 1.00 94.06 122 SER A O 1
ATOM 1029 N N . LEU A 1 123 ? 7.573 -9.338 8.435 1.00 92.31 123 LEU A N 1
ATOM 1030 C CA . LEU A 1 123 ? 9.003 -9.435 8.728 1.00 92.31 123 LEU A CA 1
ATOM 1031 C C . LEU A 1 123 ? 9.401 -10.786 9.334 1.00 92.31 123 LEU A C 1
ATOM 1033 O O . LEU A 1 123 ? 10.502 -11.264 9.056 1.00 92.31 123 LEU A O 1
ATOM 1037 N N . ARG A 1 124 ? 8.525 -11.423 10.122 1.00 92.31 124 ARG A N 1
ATOM 1038 C CA . ARG A 1 124 ? 8.758 -12.787 10.641 1.00 92.31 124 ARG A CA 1
ATOM 1039 C C . ARG A 1 124 ? 8.835 -13.819 9.518 1.00 92.31 124 ARG A C 1
ATOM 1041 O O . ARG A 1 124 ? 9.578 -14.788 9.640 1.00 92.31 124 ARG A O 1
ATOM 1048 N N . SER A 1 125 ? 8.129 -13.567 8.421 1.00 88.56 125 SER A N 1
ATOM 1049 C CA . SER A 1 125 ? 8.060 -14.444 7.252 1.00 88.56 125 SER A CA 1
ATOM 1050 C C . SER A 1 125 ? 9.116 -14.136 6.184 1.00 88.56 125 SER A C 1
ATOM 1052 O O . SER A 1 125 ? 9.178 -14.829 5.177 1.00 88.56 125 SER A O 1
ATOM 1054 N N . LYS A 1 126 ? 9.999 -13.147 6.393 1.00 81.88 126 LYS A N 1
ATOM 1055 C CA . LYS A 1 126 ? 10.934 -12.613 5.377 1.00 81.88 126 LYS A CA 1
ATOM 1056 C C . LYS A 1 126 ? 11.910 -13.632 4.764 1.00 81.88 126 LYS A C 1
ATOM 1058 O O . LYS A 1 126 ? 12.505 -13.361 3.725 1.00 81.88 126 LYS A O 1
ATOM 1063 N N . SER A 1 127 ? 12.130 -14.774 5.415 1.00 84.00 127 SER A N 1
ATOM 1064 C CA . SER A 1 127 ? 12.952 -15.862 4.868 1.00 84.00 127 SER A CA 1
ATOM 1065 C C . SER A 1 127 ? 12.259 -16.652 3.756 1.00 84.00 127 SER A C 1
ATOM 1067 O O . SER A 1 127 ? 12.936 -17.374 3.023 1.00 84.00 127 SER A O 1
ATOM 1069 N N . LEU A 1 128 ? 10.932 -16.556 3.666 1.00 82.94 128 LEU A N 1
ATOM 1070 C CA . LEU A 1 128 ? 10.131 -17.187 2.626 1.00 82.94 128 LEU A CA 1
ATOM 1071 C C . LEU A 1 128 ? 10.242 -16.380 1.330 1.00 82.94 128 LEU A C 1
ATOM 1073 O O . LEU A 1 128 ? 10.545 -15.184 1.340 1.00 82.94 128 LEU A O 1
ATOM 1077 N N . LYS A 1 129 ? 10.057 -17.062 0.203 1.00 84.44 129 LYS A N 1
ATOM 1078 C CA . LYS A 1 129 ? 10.060 -16.433 -1.118 1.00 84.44 129 LYS A CA 1
ATOM 1079 C C . LYS A 1 129 ? 8.633 -16.144 -1.556 1.00 84.44 129 LYS A C 1
ATOM 1081 O O . LYS A 1 129 ? 7.700 -16.727 -1.018 1.00 84.44 129 LYS A O 1
ATOM 1086 N N . ASP A 1 130 ? 8.515 -15.234 -2.518 1.00 88.19 130 ASP A N 1
ATOM 1087 C CA . ASP A 1 130 ? 7.278 -15.003 -3.267 1.00 88.19 130 ASP A CA 1
ATOM 1088 C C . ASP A 1 130 ? 6.083 -14.627 -2.376 1.00 88.19 130 ASP A C 1
ATOM 1090 O O . ASP A 1 130 ? 4.939 -14.980 -2.640 1.00 88.19 130 ASP A O 1
ATOM 1094 N N . LEU A 1 131 ? 6.374 -13.867 -1.313 1.00 94.69 131 LEU A N 1
ATOM 1095 C CA . LEU A 1 131 ? 5.373 -13.355 -0.386 1.00 94.69 131 LEU A CA 1
ATOM 1096 C C . LEU A 1 131 ? 4.415 -12.387 -1.083 1.00 94.69 131 LEU A C 1
ATOM 1098 O O . LEU A 1 131 ? 4.835 -11.445 -1.771 1.00 94.69 131 LEU A O 1
ATOM 1102 N N 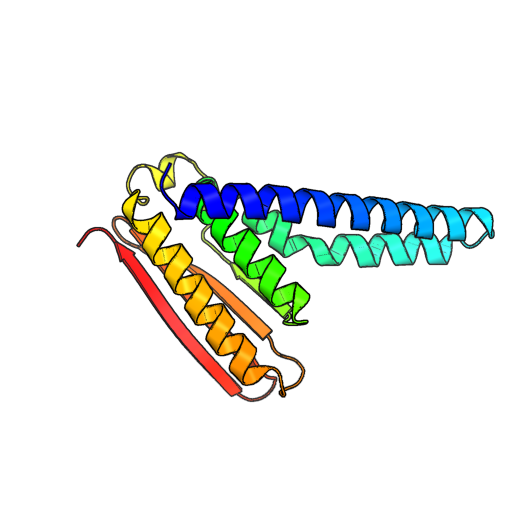. GLN A 1 132 ? 3.130 -12.584 -0.813 1.00 95.44 132 GLN A N 1
ATOM 1103 C CA . GLN A 1 132 ? 2.039 -11.752 -1.294 1.00 95.44 132 GLN A CA 1
ATOM 1104 C C . GLN A 1 132 ? 1.224 -11.241 -0.110 1.00 95.44 132 GLN A C 1
ATOM 1106 O O . GLN A 1 132 ? 1.038 -11.934 0.889 1.00 95.44 132 GLN A O 1
ATOM 1111 N N . ALA A 1 133 ? 0.782 -9.996 -0.220 1.00 96.94 133 ALA A N 1
ATOM 1112 C CA . ALA A 1 133 ? -0.080 -9.340 0.737 1.00 96.94 133 ALA A CA 1
ATOM 1113 C C . ALA A 1 133 ? -1.336 -8.833 0.029 1.00 96.94 133 ALA A C 1
ATOM 1115 O O . ALA A 1 133 ? -1.256 -8.100 -0.958 1.00 96.94 133 ALA A O 1
ATOM 1116 N N . GLU A 1 134 ? -2.491 -9.186 0.569 1.00 97.44 134 GLU A N 1
ATOM 1117 C CA . GLU A 1 134 ? -3.787 -8.717 0.100 1.00 97.44 134 GLU A CA 1
ATOM 1118 C C . GLU A 1 134 ? -4.422 -7.866 1.198 1.00 97.44 134 GLU A C 1
ATOM 1120 O O . GLU A 1 134 ? -4.516 -8.280 2.358 1.00 97.44 134 GLU A O 1
ATOM 1125 N N . LEU A 1 135 ? -4.812 -6.648 0.831 1.00 98.00 135 LEU A N 1
ATOM 1126 C CA . LEU A 1 135 ? -5.508 -5.700 1.687 1.00 98.00 135 LEU A CA 1
ATOM 1127 C C . LEU A 1 135 ? -6.934 -5.532 1.179 1.00 98.00 135 LEU A C 1
ATOM 1129 O O . LEU A 1 135 ? -7.148 -5.100 0.049 1.00 98.00 135 LEU A O 1
ATOM 1133 N N . TYR A 1 136 ? -7.904 -5.811 2.038 1.00 98.31 136 TYR A N 1
ATOM 1134 C CA . TYR A 1 136 ? -9.310 -5.591 1.733 1.00 98.31 136 TYR A CA 1
ATOM 1135 C C . TYR A 1 136 ? -9.898 -4.598 2.721 1.00 98.31 136 TYR A C 1
ATOM 1137 O O . TYR A 1 136 ? -9.764 -4.770 3.934 1.00 98.31 136 TYR A O 1
ATOM 1145 N N . LEU A 1 137 ? -10.550 -3.560 2.205 1.00 98.19 137 LEU A N 1
ATOM 1146 C CA . LEU A 1 137 ? -11.414 -2.700 3.005 1.00 98.19 137 LEU A CA 1
ATOM 1147 C C . LEU A 1 137 ? -12.862 -3.069 2.708 1.00 98.19 137 LEU A C 1
ATOM 1149 O O . LEU A 1 137 ? -13.243 -3.165 1.544 1.00 98.19 137 LEU A O 1
ATOM 1153 N N . PHE A 1 138 ? -13.669 -3.241 3.747 1.00 97.69 138 PHE A N 1
ATOM 1154 C CA . PHE A 1 138 ? -15.093 -3.523 3.606 1.00 97.69 138 PHE A CA 1
ATOM 1155 C C . PHE A 1 138 ? -15.917 -2.408 4.228 1.00 97.69 138 PHE A C 1
ATOM 1157 O O . PHE A 1 138 ? -15.550 -1.853 5.264 1.00 97.69 138 PHE A O 1
ATOM 1164 N N . ASP A 1 139 ? -17.033 -2.098 3.580 1.00 95.69 139 ASP A N 1
ATOM 1165 C CA . ASP A 1 139 ? -18.073 -1.256 4.153 1.00 95.69 139 ASP A CA 1
ATOM 1166 C C . ASP A 1 139 ? -18.768 -2.004 5.302 1.00 95.69 139 ASP A C 1
ATOM 1168 O O . ASP A 1 139 ? -19.153 -3.166 5.154 1.00 95.69 139 ASP A O 1
ATOM 1172 N N . GLU A 1 140 ? -18.908 -1.341 6.447 1.00 94.00 140 GLU A N 1
ATOM 1173 C CA . GLU A 1 140 ? -19.558 -1.873 7.640 1.00 94.00 140 GLU A CA 1
ATOM 1174 C C . GLU A 1 140 ? -20.558 -0.840 8.172 1.00 94.00 140 GLU A C 1
ATOM 1176 O O . GLU A 1 140 ? -20.282 0.359 8.135 1.00 94.00 140 GLU A O 1
ATOM 1181 N N . PRO A 1 141 ? -21.691 -1.256 8.764 1.00 89.94 141 PRO A N 1
ATOM 1182 C CA . PRO A 1 141 ? -22.646 -0.311 9.334 1.00 89.94 141 PRO A CA 1
ATOM 1183 C C . PRO A 1 141 ? -21.998 0.640 10.358 1.00 89.94 141 PRO A C 1
ATOM 1185 O O . PRO A 1 141 ? -21.645 0.227 11.466 1.00 89.94 141 PRO A O 1
ATOM 1188 N N . GLY A 1 142 ? -21.881 1.923 9.997 1.00 88.81 142 GLY A N 1
ATOM 1189 C CA . GLY A 1 142 ? -21.300 2.968 10.849 1.00 88.81 142 GLY A CA 1
ATOM 1190 C C . GLY A 1 142 ? -19.780 2.874 11.011 1.00 88.81 142 GLY A C 1
ATOM 1191 O O . GLY A 1 142 ? -19.259 3.252 12.065 1.00 88.81 142 GLY A O 1
ATOM 1192 N N . GLY A 1 143 ? -19.080 2.317 10.020 1.00 94.88 143 GLY A N 1
ATOM 1193 C CA . GLY A 1 143 ? -17.641 2.106 10.082 1.00 94.88 143 GLY A CA 1
ATOM 1194 C C . GLY A 1 143 ? -17.064 1.425 8.845 1.00 94.88 143 GLY A C 1
ATOM 1195 O O . GLY A 1 143 ? -17.616 1.465 7.759 1.00 94.88 143 GLY A O 1
ATOM 1196 N N . PHE A 1 144 ? -15.931 0.762 9.000 1.00 97.25 144 PHE A N 1
ATOM 1197 C CA . PHE A 1 144 ? -15.380 -0.105 7.959 1.00 97.25 144 PHE A CA 1
ATOM 1198 C C . PHE A 1 144 ? -14.585 -1.225 8.619 1.00 97.25 144 PHE A C 1
ATOM 1200 O O . PHE A 1 144 ? -14.257 -1.142 9.802 1.00 97.25 144 PHE A O 1
ATOM 1207 N N . SER A 1 145 ? -14.239 -2.272 7.886 1.00 97.81 145 SER A N 1
ATOM 1208 C CA 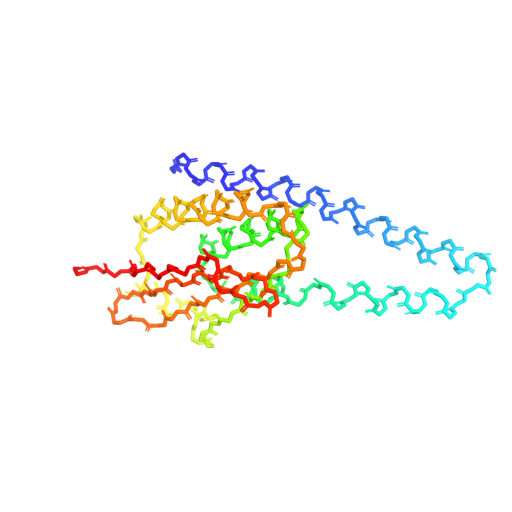. SER A 1 145 ? -13.260 -3.254 8.352 1.00 97.81 145 SER A CA 1
ATOM 1209 C C . SER A 1 145 ? -12.067 -3.311 7.407 1.00 97.81 145 SER A C 1
ATOM 1211 O O . SER A 1 145 ? -12.176 -3.010 6.221 1.00 97.81 145 SER A O 1
ATOM 1213 N N . CYS A 1 146 ? -10.896 -3.628 7.956 1.00 98.38 146 CYS A N 1
ATOM 1214 C CA . CYS A 1 146 ? -9.666 -3.812 7.195 1.00 98.38 146 CYS A CA 1
ATOM 1215 C C . CYS A 1 146 ? -9.148 -5.224 7.436 1.00 98.38 146 CYS A C 1
ATOM 1217 O O . CYS A 1 146 ? -8.914 -5.614 8.585 1.00 98.38 146 CYS A O 1
ATOM 1219 N N . GLN A 1 147 ? -8.989 -5.987 6.363 1.00 98.56 147 GLN A N 1
ATOM 1220 C CA . GLN A 1 147 ? -8.393 -7.309 6.381 1.00 98.56 147 GLN A CA 1
ATOM 1221 C C . GLN A 1 147 ? -7.031 -7.273 5.703 1.00 98.56 147 GLN A C 1
ATOM 1223 O O . GLN A 1 147 ? -6.866 -6.705 4.626 1.00 98.56 147 GLN A O 1
ATOM 1228 N N . PHE A 1 148 ? -6.068 -7.923 6.343 1.00 98.62 148 PHE A N 1
ATOM 1229 C CA . PHE A 1 148 ? -4.739 -8.156 5.812 1.00 98.62 148 PHE A CA 1
ATOM 1230 C C . PHE A 1 148 ? -4.489 -9.655 5.777 1.00 98.62 148 PHE A C 1
ATOM 1232 O O . PHE A 1 148 ? -4.534 -10.327 6.815 1.00 98.62 148 PHE A O 1
ATOM 1239 N N . ILE A 1 149 ? -4.195 -10.150 4.582 1.00 98.19 149 ILE A N 1
ATOM 1240 C CA . ILE A 1 149 ? -3.819 -11.533 4.332 1.00 98.19 149 ILE A CA 1
ATOM 1241 C C . ILE A 1 149 ? -2.383 -11.524 3.823 1.00 98.19 149 ILE A C 1
ATOM 1243 O O . ILE A 1 149 ? -2.071 -10.846 2.850 1.00 98.19 149 ILE A O 1
ATOM 1247 N N . LEU A 1 150 ? -1.507 -12.268 4.489 1.00 97.81 150 LEU A N 1
ATOM 1248 C CA . LEU A 1 150 ? -0.150 -12.550 4.041 1.00 97.81 150 LEU A CA 1
ATOM 1249 C C . LEU A 1 150 ? -0.064 -14.026 3.681 1.00 97.81 150 LEU A C 1
ATOM 1251 O O . LEU A 1 150 ? -0.372 -14.890 4.508 1.00 97.81 150 LEU A O 1
ATOM 1255 N N . SER A 1 151 ? 0.427 -14.312 2.489 1.00 96.38 151 SER A N 1
ATOM 1256 C CA . SER A 1 151 ? 0.581 -15.663 1.964 1.00 96.38 151 SER A CA 1
ATOM 1257 C C . SER A 1 151 ? 1.921 -15.830 1.252 1.00 96.38 151 SER A C 1
ATOM 1259 O O . SER A 1 151 ? 2.583 -14.859 0.876 1.00 96.38 151 SER A O 1
ATOM 1261 N N . ASP A 1 152 ? 2.339 -17.081 1.110 1.00 93.69 152 ASP A N 1
ATOM 1262 C CA . ASP A 1 152 ? 3.265 -17.507 0.062 1.00 93.69 152 ASP A CA 1
ATOM 1263 C C . ASP A 1 152 ? 2.491 -18.284 -1.022 1.00 93.69 152 ASP A C 1
ATOM 1265 O O . ASP A 1 152 ? 1.259 -18.277 -1.036 1.00 93.69 152 ASP A O 1
ATOM 1269 N N . GLU A 1 153 ? 3.186 -18.944 -1.953 1.00 86.50 153 GLU A N 1
ATOM 1270 C CA . GLU A 1 153 ? 2.534 -19.692 -3.041 1.00 86.50 153 GLU A CA 1
ATOM 1271 C C . GLU A 1 153 ? 1.633 -20.846 -2.559 1.00 86.50 153 GLU A C 1
ATOM 1273 O O . GLU A 1 153 ? 0.728 -21.261 -3.286 1.00 86.50 153 GLU A O 1
ATOM 1278 N N . GLU A 1 154 ? 1.874 -21.390 -1.363 1.00 84.88 154 GLU A N 1
ATOM 1279 C CA . GLU A 1 154 ? 1.237 -22.627 -0.899 1.00 84.88 154 GLU A CA 1
ATOM 1280 C C . GLU A 1 154 ? 0.270 -22.400 0.270 1.00 84.88 154 GLU A C 1
ATOM 1282 O O . GLU A 1 154 ? -0.680 -23.171 0.445 1.00 84.88 154 GLU A O 1
ATOM 1287 N N . THR A 1 155 ? 0.505 -21.377 1.098 1.00 93.19 155 THR A N 1
ATOM 1288 C CA . THR A 1 155 ? -0.159 -21.229 2.396 1.00 93.19 155 THR A CA 1
ATOM 1289 C C . THR A 1 155 ? -0.435 -19.781 2.796 1.00 93.19 155 THR A C 1
ATOM 1291 O O . THR A 1 155 ? 0.328 -18.858 2.519 1.00 93.19 155 THR A O 1
ATOM 1294 N N . VAL A 1 156 ? -1.531 -19.592 3.537 1.00 95.81 156 VAL A N 1
ATOM 1295 C CA . VAL A 1 156 ? -1.801 -18.345 4.262 1.00 95.81 156 VAL A CA 1
ATOM 1296 C C . VAL A 1 156 ? -1.004 -18.357 5.565 1.00 95.81 156 VAL A C 1
ATOM 1298 O O . VAL A 1 156 ? -1.185 -19.228 6.417 1.00 95.81 156 VAL A O 1
ATOM 1301 N N . LEU A 1 157 ? -0.119 -17.378 5.712 1.00 95.44 157 LEU A N 1
ATOM 1302 C CA . LEU A 1 157 ? 0.806 -17.230 6.836 1.00 95.44 157 LEU A CA 1
ATOM 1303 C C . LEU A 1 157 ? 0.216 -16.361 7.947 1.00 95.44 157 LEU A C 1
ATOM 1305 O O . LEU A 1 157 ? 0.534 -16.533 9.126 1.00 95.44 157 LEU A O 1
ATOM 1309 N N . TYR A 1 158 ? -0.620 -15.402 7.563 1.00 96.88 158 TYR A N 1
ATOM 1310 C CA . TYR A 1 158 ? -1.308 -14.503 8.471 1.00 96.88 158 TYR A CA 1
ATOM 1311 C C . TYR A 1 158 ? -2.602 -14.032 7.818 1.00 96.88 158 TYR A C 1
ATOM 1313 O O . TYR A 1 158 ? -2.595 -13.630 6.663 1.00 96.88 158 TYR A O 1
ATOM 1321 N N . ASP A 1 159 ? -3.694 -14.060 8.567 1.00 97.75 159 ASP A N 1
ATOM 1322 C CA . ASP A 1 159 ? -4.980 -13.505 8.158 1.00 97.75 159 ASP A CA 1
ATOM 1323 C C . ASP A 1 159 ? -5.606 -12.868 9.392 1.00 97.75 159 ASP A C 1
ATOM 1325 O O . ASP A 1 159 ? -5.808 -13.526 10.421 1.00 97.75 159 ASP A O 1
ATOM 1329 N N . LYS A 1 160 ? -5.838 -11.561 9.320 1.00 98.19 160 LYS A N 1
ATOM 1330 C CA . LYS A 1 160 ? -6.497 -10.823 10.389 1.00 98.19 160 LYS A CA 1
ATOM 1331 C C . LYS A 1 160 ? -7.385 -9.757 9.787 1.00 98.19 160 LYS A C 1
ATOM 1333 O O . LYS A 1 160 ? -6.905 -8.919 9.034 1.00 98.19 160 LYS A O 1
ATOM 1338 N N . MET A 1 161 ? -8.636 -9.734 10.224 1.00 97.88 161 MET A N 1
ATOM 1339 C CA . MET A 1 161 ? -9.582 -8.655 9.970 1.00 97.88 161 MET A CA 1
ATOM 1340 C C . MET A 1 161 ? -9.799 -7.850 11.250 1.00 97.88 161 MET A C 1
ATOM 1342 O O . MET A 1 161 ? -9.968 -8.425 12.329 1.00 97.88 161 MET A O 1
ATOM 1346 N N . VAL A 1 162 ? -9.788 -6.524 11.136 1.00 97.38 162 VAL A N 1
ATOM 1347 C CA . VAL A 1 162 ? -10.072 -5.601 12.237 1.00 97.38 162 VAL A CA 1
ATOM 1348 C C . VAL A 1 162 ? -11.232 -4.690 11.837 1.00 97.38 162 VAL A C 1
ATOM 1350 O O . VAL A 1 162 ? -11.108 -3.973 10.843 1.00 97.38 162 VAL A O 1
ATOM 1353 N N . PRO A 1 163 ? -12.354 -4.710 12.578 1.00 96.88 163 PRO A N 1
ATOM 1354 C CA . PRO A 1 163 ? -13.433 -3.753 12.388 1.00 96.88 163 PRO A CA 1
ATOM 1355 C C . PRO A 1 163 ? -13.109 -2.415 13.068 1.00 96.88 163 PRO A C 1
ATOM 1357 O O . PRO A 1 163 ? -12.538 -2.375 14.157 1.00 96.88 163 PRO A O 1
ATOM 1360 N N . PHE A 1 164 ? -13.531 -1.331 12.429 1.00 94.81 164 PHE A N 1
ATOM 1361 C CA . PHE A 1 164 ? -13.487 0.049 12.899 1.00 94.81 164 PHE A CA 1
ATOM 1362 C C . PHE A 1 164 ? -14.910 0.597 12.857 1.00 94.81 164 PHE A C 1
ATOM 1364 O O . PHE A 1 164 ? -15.295 1.290 11.920 1.00 94.81 164 PHE A O 1
ATOM 1371 N N . ASN A 1 165 ? -15.716 0.220 13.846 1.00 88.94 165 ASN A N 1
ATOM 1372 C CA . ASN A 1 165 ? -17.100 0.653 13.992 1.00 88.94 165 ASN A CA 1
ATOM 1373 C C . ASN A 1 165 ? -17.351 1.181 15.412 1.00 88.94 165 ASN A C 1
ATOM 1375 O O . ASN A 1 165 ? -16.657 0.840 16.367 1.00 88.94 165 ASN A O 1
ATOM 1379 N N . GLY A 1 166 ? -18.299 2.109 15.539 1.00 66.31 166 GLY A N 1
ATOM 1380 C CA . GLY A 1 166 ? -18.597 2.819 16.788 1.00 66.31 166 GLY A CA 1
ATOM 1381 C C . GLY A 1 166 ? -19.515 2.076 17.767 1.00 66.31 166 GLY A C 1
ATOM 1382 O O . GLY A 1 166 ? -20.208 2.749 18.533 1.00 66.31 166 GLY A O 1
ATOM 1383 N N . LEU A 1 167 ? -19.577 0.739 17.717 1.00 47.56 167 LEU A N 1
ATOM 1384 C CA . LEU A 1 167 ? -20.461 -0.097 18.547 1.00 47.56 167 LEU A CA 1
ATOM 1385 C C . LEU A 1 167 ? -19.685 -1.013 19.498 1.00 47.56 167 LEU A C 1
ATOM 1387 O O . LEU A 1 167 ? -18.800 -1.753 19.023 1.00 47.56 167 LEU A O 1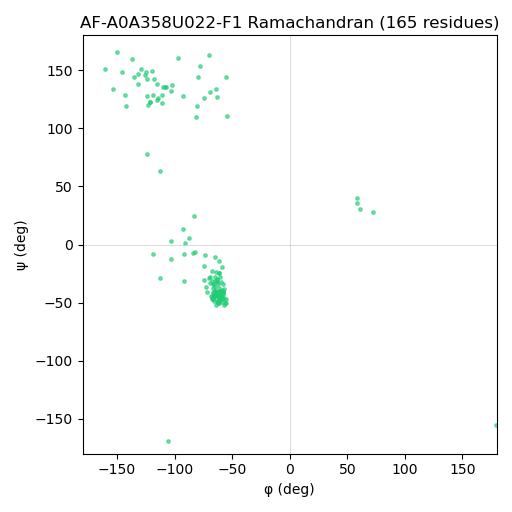
#

pLDDT: mean 93.37, std 7.01, range [47.56, 98.62]

Secondary structure (DSSP, 8-state):
--HHHHHHHHHHHHHHHHHHHHHHHHHHHHHHHHHTT-HHHHHHHHHHHHHTTHHHHHHTT-S-HHHHHHHHHHHHHHHHTT-EEEEE--GGGGSTTTHHHH--TTHHHHHHHHHHHHHHHHHHTTTSSS-EEEEEEEEETTEEEEEEEEE-SS-EEEEEEEEEE--

Foldseek 3Di:
DDPLVVVLVVLVVVVVVVVVVVVVVLVVVLVVCVVVVNNVVSVVSVVVVVVVCVQLVVLVLQPDVLSSSLVNSLCVLCVVLVAAEHEDEDPCRSDPVLCPQADDPVVSVVSNVVSVVLSVLSVVCSVDPQKYWYWYWADDVRYIKIWIWIDHPPDTSDIDIDTDHPD

Sequence (167 aa):
MSEVEETLLSEMLQWYRLQRHDYLNHWQVIMGNLQLNHPEEALQYMRDTVTGSQEEQKIGHLAEPHLAAIMLGLLIRLSQNRITVTIDFPEEMKQNEFWQDHWQKEYVEQLYGYTKECMEASLRSKSLKDLQAELYLFDEPGGFSCQFILSDEETVLYDKMVPFNGL

Nearest PDB structures (foldseek):
  6e95-assembly1_A  TM=5.816E-01  e=1.437E-05  Saccharomyces cerevisiae S288C
  6e52-assembly1_A  TM=5.764E-01  e=2.860E-05  Saccharomyces cerevisiae S288C
  6e52-assembly1_B  TM=5.902E-01  e=1.133E-04  Saccharomyces cerevisiae S288C
  8vc9-assembly1_B  TM=3.470E-01  e=1.852E-01  Leptospira interrogans serovar Copenhageni
  8vc9-assembly2_D  TM=2.808E-01  e=1.559E-01  Leptospira interrogans serovar Copenhageni

Radius of gyration: 18.09 Å; Cα contacts (8 Å, |Δi|>4): 194; chains: 1; bounding box: 45×40×49 Å

Solvent-accessible surface area (backbone atoms only — not comparable to full-atom values): 9236 Å² total; per-residue (Å²): 129,56,76,63,56,55,48,50,53,54,49,50,56,50,50,52,52,50,52,53,50,52,53,52,49,54,51,50,53,38,50,50,28,50,75,71,75,32,59,67,61,27,53,49,53,52,55,59,59,59,65,76,45,55,56,64,53,54,42,70,47,40,46,52,62,68,61,28,53,49,52,50,53,47,51,52,57,40,45,76,70,68,30,50,71,48,71,49,62,62,75,59,52,47,36,64,74,54,45,72,64,31,59,59,82,72,48,57,60,55,52,48,52,50,49,51,53,54,49,52,55,51,60,75,48,61,89,57,66,76,36,36,34,44,36,40,44,43,88,40,92,54,14,32,31,44,32,45,38,34,27,43,93,86,47,81,79,43,77,50,72,47,77,49,53,88,122